Protein AF-K6U329-F1 (afdb_monomer_lite)

Structure (mmCIF, N/CA/C/O backbone):
data_AF-K6U329-F1
#
_entry.id   AF-K6U329-F1
#
loop_
_atom_site.group_PDB
_atom_site.id
_atom_site.type_symbol
_atom_site.label_atom_id
_atom_site.label_alt_id
_atom_site.label_comp_id
_atom_site.label_asym_id
_atom_site.label_entity_id
_atom_site.label_seq_id
_atom_site.pdbx_PDB_ins_code
_atom_site.Cartn_x
_atom_site.Cartn_y
_atom_site.Cartn_z
_atom_site.occupancy
_atom_site.B_iso_or_equiv
_atom_site.auth_seq_id
_atom_site.auth_comp_id
_atom_site.auth_asym_id
_atom_site.auth_atom_id
_atom_site.pdbx_PDB_model_num
ATOM 1 N N . MET A 1 1 ? 7.698 -13.201 17.470 1.00 51.12 1 MET A N 1
ATOM 2 C CA . MET A 1 1 ? 7.153 -12.414 16.341 1.00 51.12 1 MET A CA 1
ATOM 3 C C . MET A 1 1 ? 5.844 -11.769 16.765 1.00 51.12 1 MET A C 1
ATOM 5 O O . MET A 1 1 ? 4.996 -12.452 17.326 1.00 51.12 1 MET A O 1
ATOM 9 N N . SER A 1 2 ? 5.694 -10.467 16.535 1.00 67.31 2 SER A N 1
ATOM 10 C CA . SER A 1 2 ? 4.479 -9.704 16.844 1.00 67.31 2 SER A CA 1
ATOM 11 C C . SER A 1 2 ? 3.365 -10.057 15.841 1.00 67.31 2 SER A C 1
ATOM 13 O O . SER A 1 2 ? 3.528 -9.825 14.646 1.00 67.31 2 SER A O 1
ATOM 15 N N . ASN A 1 3 ? 2.259 -10.651 16.311 1.00 82.50 3 ASN A N 1
ATOM 16 C CA . ASN A 1 3 ? 1.124 -11.083 15.481 1.00 82.50 3 ASN A CA 1
ATOM 17 C C . ASN A 1 3 ? -0.025 -10.058 15.546 1.00 82.50 3 ASN A C 1
ATOM 19 O O . ASN A 1 3 ? -0.365 -9.572 16.626 1.00 82.50 3 ASN A O 1
ATOM 23 N N . ILE A 1 4 ? -0.630 -9.743 14.399 1.00 93.50 4 ILE A N 1
ATOM 24 C CA . ILE A 1 4 ? -1.737 -8.792 14.287 1.00 93.50 4 ILE A CA 1
ATOM 25 C C . ILE A 1 4 ? -3.134 -9.407 14.448 1.00 93.50 4 ILE A C 1
ATOM 27 O O . ILE A 1 4 ? -4.100 -8.665 14.587 1.00 93.50 4 ILE A O 1
ATOM 31 N N . ASN A 1 5 ? -3.271 -10.733 14.502 1.00 91.94 5 ASN A N 1
ATOM 32 C CA . ASN A 1 5 ? -4.575 -11.413 14.542 1.00 91.94 5 ASN A CA 1
ATOM 33 C C . ASN A 1 5 ? -5.528 -10.876 15.628 1.00 91.94 5 ASN A C 1
ATOM 35 O O . ASN A 1 5 ? -6.731 -10.794 15.408 1.00 91.94 5 ASN A O 1
ATOM 39 N N . ASN A 1 6 ? -5.001 -10.416 16.768 1.00 93.00 6 ASN A N 1
ATOM 40 C CA . ASN A 1 6 ? -5.807 -9.829 17.846 1.00 93.00 6 ASN A CA 1
ATOM 41 C C . ASN A 1 6 ? -6.508 -8.5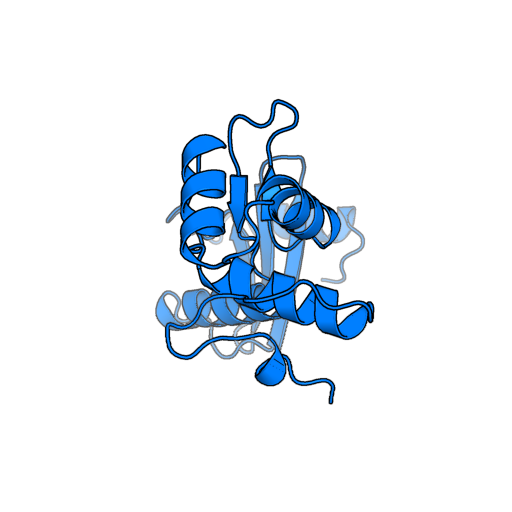11 17.464 1.00 93.00 6 ASN A C 1
ATOM 43 O O . ASN A 1 6 ? -7.467 -8.123 18.130 1.00 93.00 6 ASN A O 1
ATOM 47 N N . PHE A 1 7 ? -6.052 -7.834 16.409 1.00 95.56 7 PHE A N 1
ATOM 48 C CA . PHE A 1 7 ? -6.600 -6.583 15.881 1.00 95.56 7 PHE A CA 1
ATOM 49 C C . PHE A 1 7 ? -7.522 -6.802 14.681 1.00 95.56 7 PHE A C 1
ATOM 51 O O . PHE A 1 7 ? -8.119 -5.843 14.206 1.00 95.56 7 PHE A O 1
ATOM 58 N N . ILE A 1 8 ? -7.659 -8.037 14.200 1.00 96.00 8 ILE A N 1
ATOM 59 C CA . ILE A 1 8 ? -8.560 -8.383 13.104 1.00 96.00 8 ILE A CA 1
ATOM 60 C C . ILE A 1 8 ? -9.868 -8.914 13.714 1.00 96.00 8 ILE A C 1
ATOM 62 O O . ILE A 1 8 ? -9.860 -9.600 14.744 1.00 96.00 8 ILE A O 1
ATOM 66 N N . ASP A 1 9 ? -11.009 -8.507 13.163 1.00 95.62 9 ASP A N 1
ATOM 67 C CA . ASP A 1 9 ? -12.319 -9.048 13.533 1.00 95.62 9 ASP A CA 1
ATOM 68 C C . ASP A 1 9 ? -12.688 -10.297 12.715 1.00 95.62 9 ASP A C 1
ATOM 70 O O . ASP A 1 9 ? -11.957 -10.730 11.825 1.00 95.62 9 ASP A O 1
ATOM 74 N N . SER A 1 10 ? -13.838 -10.899 13.018 1.00 95.56 10 SER A N 1
ATOM 75 C CA . SER A 1 10 ? -14.325 -12.093 12.316 1.00 95.56 10 SER A CA 1
ATOM 76 C C . SER A 1 10 ? -14.633 -11.861 10.833 1.00 95.56 10 SER A C 1
ATOM 78 O O . SER A 1 10 ? -14.745 -12.828 10.085 1.00 95.56 10 SER A O 1
ATOM 80 N N . THR A 1 11 ? -14.758 -10.605 10.396 1.00 95.75 11 THR A N 1
ATOM 81 C CA . THR A 1 11 ? -15.011 -10.225 8.999 1.00 95.75 11 THR A CA 1
ATOM 82 C C . THR A 1 11 ? -13.729 -9.899 8.233 1.00 95.75 11 THR A C 1
ATOM 84 O O . THR A 1 11 ? -13.782 -9.591 7.044 1.00 95.75 11 THR A O 1
ATOM 87 N N . GLY A 1 12 ? -12.568 -9.976 8.890 1.00 95.94 12 GLY A N 1
ATOM 88 C CA . GLY A 1 12 ? -11.291 -9.623 8.285 1.00 95.94 12 GLY A CA 1
ATOM 89 C C . GLY A 1 12 ? -11.030 -8.117 8.252 1.00 95.94 12 GLY A C 1
ATOM 90 O O . GLY A 1 12 ? -10.281 -7.658 7.398 1.00 95.94 12 GLY A O 1
ATOM 91 N N . LYS A 1 13 ? -11.620 -7.317 9.143 1.00 97.69 13 LYS A N 1
ATOM 92 C CA . LYS A 1 13 ? -11.315 -5.882 9.239 1.00 97.69 13 LYS A CA 1
ATOM 93 C C . LYS A 1 13 ? -10.432 -5.582 10.435 1.00 97.69 13 LYS A C 1
ATOM 95 O O . LYS A 1 13 ? -10.521 -6.227 11.480 1.00 97.69 13 LYS A O 1
ATOM 100 N N . LEU A 1 14 ? -9.584 -4.568 10.295 1.00 97.50 14 LEU A N 1
ATOM 101 C CA . LEU A 1 14 ? -8.797 -4.037 11.397 1.00 97.50 14 LEU A CA 1
ATOM 102 C C . LEU A 1 14 ? -9.723 -3.282 12.366 1.00 97.50 14 LEU A C 1
ATOM 104 O O . LEU A 1 14 ? -10.194 -2.184 12.064 1.00 97.50 14 LEU A O 1
ATOM 108 N N . LYS A 1 15 ? -9.982 -3.876 13.533 1.00 96.81 15 LYS A N 1
ATOM 109 C CA . LYS A 1 15 ? -10.959 -3.371 14.509 1.00 96.81 15 LYS A CA 1
ATOM 110 C C . LYS A 1 15 ? -10.421 -2.288 15.443 1.00 96.81 15 LYS A C 1
ATOM 112 O O . LYS A 1 15 ? -11.188 -1.574 16.082 1.00 96.81 15 LYS A O 1
ATOM 117 N N . SER A 1 16 ? -9.099 -2.168 15.554 1.00 95.62 16 SER A N 1
ATOM 118 C CA . SER A 1 16 ? -8.444 -1.121 16.339 1.00 95.62 16 SER A CA 1
ATOM 119 C C . SER A 1 16 ? -7.021 -0.855 15.856 1.00 95.62 16 SER A C 1
ATOM 121 O O . SER A 1 16 ? -6.373 -1.716 15.258 1.00 95.62 16 SER A O 1
ATOM 123 N N . TRP A 1 17 ? -6.524 0.353 16.125 1.00 96.00 17 TRP A N 1
ATOM 124 C CA . TRP A 1 17 ? -5.162 0.735 15.775 1.00 96.00 17 TRP A CA 1
ATOM 125 C C . TRP A 1 17 ? -4.163 0.296 16.860 1.00 96.00 17 TRP A C 1
ATOM 127 O O . TRP A 1 17 ? -4.326 0.679 18.023 1.00 96.00 17 TRP A O 1
ATOM 137 N N . PRO A 1 18 ? -3.109 -0.476 16.531 1.00 95.44 18 PRO A N 1
ATOM 138 C CA . PRO A 1 18 ? -2.127 -0.897 17.526 1.00 95.44 18 PRO A CA 1
ATOM 139 C C . PRO A 1 18 ? -1.329 0.275 18.106 1.00 95.44 18 PRO A C 1
ATOM 141 O O . PRO A 1 18 ? -0.997 1.226 17.404 1.00 95.44 18 PRO A O 1
ATOM 144 N N . SER A 1 19 ? -0.926 0.189 19.375 1.00 94.31 19 SER A N 1
ATOM 145 C CA . SER A 1 19 ? -0.046 1.190 20.002 1.00 94.31 19 SER A CA 1
ATOM 146 C C . SER A 1 19 ? 1.436 0.962 19.673 1.00 94.31 19 SER A C 1
ATOM 148 O O . SER A 1 19 ? 2.170 1.919 19.418 1.00 94.31 19 SER A O 1
ATOM 150 N N . LYS A 1 20 ? 1.873 -0.306 19.620 1.00 95.44 20 LYS A N 1
ATOM 151 C CA . LYS A 1 20 ? 3.268 -0.696 19.352 1.00 95.44 20 LYS A CA 1
ATOM 152 C C . LYS A 1 20 ? 3.645 -0.483 17.885 1.00 95.44 20 LYS A C 1
ATOM 154 O O . LYS A 1 20 ? 2.913 -0.903 16.992 1.00 95.44 20 LYS A O 1
ATOM 159 N N . ARG A 1 21 ? 4.830 0.087 17.639 1.00 94.19 21 ARG A N 1
ATOM 160 C CA . ARG A 1 21 ? 5.343 0.390 16.287 1.00 94.19 21 ARG A CA 1
ATOM 161 C C . ARG A 1 21 ? 5.372 -0.832 15.363 1.00 94.19 21 ARG A C 1
ATOM 163 O O . ARG A 1 21 ? 4.900 -0.735 14.239 1.00 94.19 21 ARG A O 1
ATOM 170 N N . GLU A 1 22 ? 5.869 -1.971 15.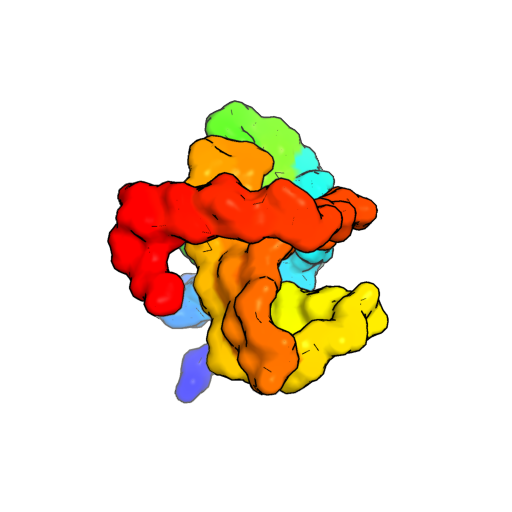839 1.00 93.62 22 GLU A N 1
ATOM 171 C CA . GLU A 1 22 ? 5.914 -3.209 15.044 1.00 93.62 22 GLU A CA 1
ATOM 172 C C . GLU A 1 22 ? 4.519 -3.681 14.618 1.00 93.62 22 GLU A C 1
ATOM 174 O O . GLU A 1 22 ? 4.310 -4.060 13.470 1.00 93.62 22 GLU A O 1
ATOM 179 N N . LEU A 1 23 ? 3.542 -3.612 15.527 1.00 95.88 23 LEU A N 1
ATOM 180 C CA . LEU A 1 23 ? 2.166 -4.004 15.229 1.00 95.88 23 LEU A CA 1
ATOM 181 C C . LEU A 1 23 ? 1.481 -3.002 14.295 1.00 95.88 23 LEU A C 1
ATOM 183 O O . LEU A 1 23 ? 0.713 -3.420 13.437 1.00 95.88 23 LEU A O 1
ATOM 187 N N . LYS A 1 24 ? 1.789 -1.702 14.406 1.00 96.62 24 LYS A N 1
ATOM 188 C CA . LYS A 1 24 ? 1.343 -0.699 13.424 1.00 96.62 24 LYS A CA 1
ATOM 189 C C . LYS A 1 24 ? 1.867 -1.030 12.029 1.00 96.62 24 LYS A C 1
ATOM 191 O O . LYS A 1 24 ? 1.102 -0.975 11.077 1.00 96.62 24 LYS A O 1
ATOM 196 N N . PHE A 1 25 ? 3.137 -1.416 11.903 1.00 95.38 25 PHE A N 1
ATOM 197 C CA . PHE A 1 25 ? 3.687 -1.827 10.610 1.00 95.38 25 PHE A CA 1
ATOM 198 C C . PHE A 1 25 ? 2.991 -3.084 10.071 1.00 95.38 25 PHE A C 1
ATOM 200 O O . PHE A 1 25 ? 2.548 -3.078 8.930 1.00 95.38 25 PHE A O 1
ATOM 207 N N . LYS A 1 26 ? 2.764 -4.102 10.913 1.00 95.62 26 LYS A N 1
ATOM 208 C CA . LYS A 1 26 ? 1.982 -5.296 10.536 1.00 95.62 26 LYS A CA 1
ATOM 209 C C . LYS A 1 26 ? 0.547 -4.956 10.105 1.00 95.62 26 LYS A C 1
ATOM 211 O O . LYS A 1 26 ? 0.006 -5.605 9.215 1.00 95.62 26 LYS A O 1
ATOM 216 N N . ALA A 1 27 ? -0.062 -3.926 10.697 1.00 97.06 27 ALA A N 1
ATOM 217 C CA . ALA A 1 27 ? -1.380 -3.418 10.296 1.00 97.06 27 ALA A CA 1
ATOM 218 C C . ALA A 1 27 ? -1.344 -2.802 8.908 1.00 97.06 27 ALA A C 1
ATOM 220 O O . ALA A 1 27 ? -2.220 -3.060 8.088 1.00 97.06 27 ALA A O 1
ATOM 221 N N . LEU A 1 28 ? -0.299 -2.032 8.633 1.00 97.00 28 LEU A N 1
ATOM 222 C CA . LEU A 1 28 ? -0.091 -1.442 7.326 1.00 97.00 28 LEU A CA 1
ATOM 223 C C . LEU A 1 28 ? 0.212 -2.506 6.266 1.00 97.00 28 LEU A C 1
ATOM 225 O O . LEU A 1 28 ? -0.380 -2.431 5.199 1.00 97.00 28 LEU A O 1
ATOM 229 N N . GLU A 1 29 ? 1.035 -3.522 6.550 1.00 95.06 29 GLU A N 1
ATOM 230 C CA . GLU A 1 29 ? 1.261 -4.665 5.644 1.00 95.06 29 GLU A CA 1
ATOM 231 C C . GLU A 1 29 ? -0.049 -5.404 5.334 1.00 95.06 29 GLU A C 1
ATOM 233 O O . GLU A 1 29 ? -0.343 -5.708 4.177 1.00 95.06 29 GLU A O 1
ATOM 238 N N . TYR A 1 30 ? -0.875 -5.638 6.360 1.00 96.25 30 TYR A N 1
ATOM 239 C CA . TYR A 1 30 ? -2.181 -6.267 6.190 1.00 96.25 30 TYR A CA 1
ATOM 240 C C . TYR A 1 30 ? -3.080 -5.474 5.231 1.00 96.25 30 TYR A C 1
ATOM 242 O O . TYR A 1 30 ? -3.651 -6.053 4.307 1.00 96.25 30 TYR A O 1
ATOM 250 N N . ILE A 1 31 ? -3.186 -4.154 5.402 1.00 97.19 31 ILE A N 1
ATOM 251 C CA . ILE A 1 31 ? -3.992 -3.312 4.507 1.00 97.19 31 ILE A CA 1
ATOM 252 C C . ILE A 1 31 ? -3.342 -3.181 3.120 1.00 97.19 31 ILE A C 1
ATOM 254 O O . ILE A 1 31 ? -4.042 -3.239 2.113 1.00 97.19 31 ILE A O 1
ATOM 258 N N . ALA A 1 32 ? -2.014 -3.066 3.039 1.00 95.94 32 ALA A N 1
ATOM 259 C CA . ALA A 1 32 ? -1.273 -3.014 1.778 1.00 95.94 32 ALA A CA 1
ATOM 260 C C . ALA A 1 32 ? -1.527 -4.260 0.915 1.00 95.94 32 ALA A C 1
ATOM 262 O O . ALA A 1 32 ? -1.633 -4.142 -0.303 1.00 95.94 32 ALA A O 1
ATOM 263 N N . SER A 1 33 ? -1.721 -5.428 1.545 1.00 94.19 33 SER A N 1
ATOM 264 C CA . SER A 1 33 ? -2.052 -6.682 0.852 1.00 94.19 33 SER A CA 1
ATOM 265 C C . SER A 1 33 ? -3.326 -6.618 -0.002 1.00 94.19 33 SER A C 1
ATOM 267 O O . SER A 1 33 ? -3.516 -7.460 -0.875 1.00 94.19 33 SER A O 1
ATOM 269 N N . LYS A 1 34 ? -4.197 -5.629 0.241 1.00 96.88 34 LYS A N 1
ATOM 270 C CA . LYS A 1 34 ? -5.478 -5.431 -0.457 1.00 96.88 34 LYS A CA 1
ATOM 271 C C . LYS A 1 34 ? -5.351 -4.606 -1.732 1.00 96.88 34 LYS A C 1
ATOM 273 O O . LYS A 1 34 ? -6.331 -4.455 -2.453 1.00 96.88 34 LYS A O 1
ATOM 278 N N . PHE A 1 35 ? -4.163 -4.072 -1.993 1.00 93.06 35 PHE A N 1
ATOM 279 C CA . PHE A 1 35 ? -3.838 -3.392 -3.233 1.00 93.06 35 PHE A CA 1
ATOM 280 C C . PHE A 1 35 ? -3.149 -4.379 -4.171 1.00 93.06 35 PHE A C 1
ATOM 282 O O . PHE A 1 35 ? -2.167 -5.028 -3.799 1.00 93.06 35 PHE A O 1
ATOM 289 N N . GLU A 1 36 ? -3.666 -4.472 -5.390 1.00 83.69 36 GLU A N 1
ATOM 290 C CA . GLU A 1 36 ? -3.014 -5.159 -6.504 1.00 83.69 36 GLU A CA 1
ATOM 291 C C . GLU A 1 36 ? -1.704 -4.446 -6.856 1.00 83.69 36 GLU A C 1
ATOM 293 O O . GLU A 1 36 ? -1.609 -3.212 -6.780 1.00 83.69 36 GLU A O 1
ATOM 298 N N . TYR A 1 37 ? -0.708 -5.238 -7.245 1.00 76.75 37 TYR A N 1
ATOM 299 C CA . TYR A 1 37 ? 0.468 -4.725 -7.932 1.00 76.75 37 TYR A CA 1
ATOM 300 C C . TYR A 1 37 ? 0.101 -4.277 -9.358 1.00 76.75 37 TYR A C 1
ATOM 302 O O . TYR A 1 37 ? -0.985 -4.584 -9.845 1.00 76.75 37 TYR A O 1
ATOM 310 N N . ASP A 1 38 ? 0.972 -3.485 -9.988 1.00 73.50 38 ASP A N 1
ATOM 311 C CA . ASP A 1 38 ? 0.829 -2.973 -11.367 1.00 73.50 38 ASP A CA 1
ATOM 312 C C . ASP A 1 38 ? -0.444 -2.163 -11.651 1.00 73.50 38 ASP A C 1
ATOM 314 O O . ASP A 1 38 ? -0.821 -1.919 -12.798 1.00 73.50 38 ASP A O 1
ATOM 318 N N . ARG A 1 39 ? -1.105 -1.679 -10.596 1.00 80.12 39 ARG A N 1
ATOM 319 C CA . ARG A 1 39 ? -2.315 -0.868 -10.699 1.00 80.12 39 ARG A CA 1
ATOM 320 C C . ARG A 1 39 ? -2.134 0.507 -10.076 1.00 80.12 39 ARG A C 1
ATOM 322 O O . ARG A 1 39 ? -1.686 0.655 -8.936 1.00 80.12 39 ARG A O 1
ATOM 329 N N . PHE A 1 40 ? -2.574 1.524 -10.816 1.00 83.94 40 PHE A N 1
ATOM 330 C CA . PHE A 1 40 ? -2.743 2.872 -10.290 1.00 83.94 40 PHE A CA 1
ATOM 331 C C . PHE A 1 40 ? -4.145 3.060 -9.715 1.00 83.94 40 PHE A C 1
ATOM 333 O O . PHE A 1 40 ? -5.141 2.732 -10.354 1.00 83.94 40 PHE A O 1
ATOM 340 N N . TYR A 1 41 ? -4.198 3.660 -8.532 1.00 90.94 41 TYR A N 1
ATOM 341 C CA . TYR A 1 41 ? -5.418 4.014 -7.823 1.00 90.94 41 TYR A CA 1
ATOM 342 C C . TYR A 1 41 ? -5.512 5.527 -7.678 1.00 90.94 41 TYR A C 1
ATOM 344 O O . TYR A 1 41 ? -4.530 6.205 -7.364 1.00 90.94 41 TYR A O 1
ATOM 352 N N . THR A 1 42 ? -6.706 6.067 -7.853 1.00 94.88 42 THR A N 1
ATOM 353 C CA . THR A 1 42 ? -7.035 7.429 -7.430 1.00 94.88 42 THR A CA 1
ATOM 354 C C . THR A 1 42 ? -7.088 7.518 -5.903 1.00 94.88 42 THR A C 1
ATOM 356 O O . THR A 1 42 ? -7.290 6.518 -5.214 1.00 94.88 42 THR A O 1
ATOM 359 N N . GLU A 1 43 ? -6.971 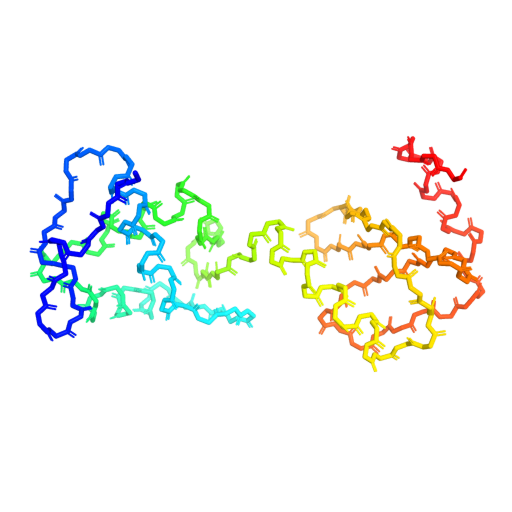8.725 -5.340 1.00 96.56 43 GLU A N 1
ATOM 360 C CA . GLU A 1 43 ? -7.138 8.921 -3.889 1.00 96.56 43 GLU A CA 1
ATOM 361 C C . GLU A 1 43 ? -8.481 8.370 -3.375 1.00 96.56 43 GLU A C 1
ATOM 363 O O . GLU A 1 43 ? -8.535 7.766 -2.305 1.00 96.56 43 GLU A O 1
ATOM 368 N N . LYS A 1 44 ? -9.555 8.524 -4.159 1.00 97.62 44 LYS A N 1
ATOM 369 C CA . LYS A 1 44 ? -10.889 8.031 -3.801 1.00 97.62 44 LYS A CA 1
ATOM 370 C C . LYS A 1 44 ? -10.933 6.505 -3.713 1.00 97.62 44 LYS A C 1
ATOM 372 O O . LYS A 1 44 ? -11.494 5.974 -2.762 1.00 97.62 44 LYS A O 1
ATOM 377 N N . GLU A 1 45 ? -10.326 5.803 -4.668 1.00 98.00 45 GLU A N 1
ATOM 378 C CA . GLU A 1 45 ? -10.234 4.339 -4.623 1.00 98.00 45 GLU A CA 1
ATOM 379 C C . GLU A 1 45 ? -9.403 3.862 -3.433 1.00 98.00 45 GLU A C 1
ATOM 381 O O . GLU A 1 45 ? -9.816 2.933 -2.746 1.00 98.00 45 GLU A O 1
ATOM 386 N N . VAL A 1 46 ? -8.278 4.526 -3.141 1.00 98.00 46 VAL A N 1
ATOM 387 C CA . VAL A 1 46 ? -7.455 4.201 -1.966 1.00 98.00 46 VAL A CA 1
ATOM 388 C C . VAL A 1 46 ? -8.260 4.339 -0.680 1.00 98.00 46 VAL A C 1
ATOM 390 O O . VAL A 1 46 ? -8.252 3.420 0.135 1.00 98.00 46 VAL A O 1
ATOM 393 N N . ASN A 1 47 ? -8.969 5.456 -0.502 1.00 98.06 47 ASN A N 1
ATOM 394 C CA . ASN A 1 47 ? -9.791 5.679 0.687 1.00 98.06 47 ASN A CA 1
ATOM 395 C C . ASN A 1 47 ? -10.879 4.600 0.806 1.00 98.06 47 ASN A C 1
ATOM 397 O O . ASN A 1 47 ? -11.001 3.985 1.858 1.00 98.06 47 ASN A O 1
ATOM 401 N N . ASN A 1 48 ? -11.577 4.286 -0.293 1.00 98.19 48 ASN A N 1
ATOM 402 C CA . ASN A 1 48 ? -12.609 3.246 -0.314 1.00 98.19 48 ASN A CA 1
ATOM 403 C C . ASN A 1 48 ? -12.059 1.855 0.039 1.00 98.19 48 ASN A C 1
ATOM 405 O O . ASN A 1 48 ? -12.692 1.111 0.785 1.00 98.19 48 ASN A O 1
ATOM 409 N N . ILE A 1 49 ? -10.893 1.478 -0.498 1.00 98.25 49 ILE A N 1
ATOM 410 C CA . ILE A 1 49 ? -10.242 0.207 -0.152 1.00 98.25 49 ILE A CA 1
ATOM 411 C C . ILE A 1 49 ? -9.942 0.196 1.344 1.00 98.25 49 ILE A C 1
ATOM 413 O O . ILE A 1 49 ? -10.330 -0.740 2.034 1.00 98.25 49 ILE A O 1
ATOM 417 N N . ILE A 1 50 ? -9.306 1.246 1.864 1.00 98.38 50 ILE A N 1
ATOM 418 C CA . ILE A 1 50 ? -8.963 1.334 3.283 1.00 98.38 50 ILE A CA 1
ATOM 419 C C . ILE A 1 50 ? -10.217 1.221 4.160 1.00 98.38 50 ILE A C 1
ATOM 421 O O . ILE A 1 50 ? -10.221 0.417 5.092 1.00 98.38 50 ILE A O 1
ATOM 425 N N . ASP A 1 51 ? -11.283 1.959 3.849 1.00 97.81 51 ASP A N 1
ATOM 426 C CA . ASP A 1 51 ? -12.565 1.934 4.571 1.00 97.81 51 ASP A CA 1
ATOM 427 C C . ASP A 1 51 ? -13.198 0.540 4.619 1.00 97.81 51 ASP A C 1
ATOM 429 O O . ASP A 1 51 ? -13.778 0.144 5.630 1.00 97.81 51 ASP A O 1
ATOM 433 N N . ASN A 1 52 ? -13.026 -0.262 3.569 1.00 97.81 52 ASN A N 1
ATOM 434 C CA . ASN A 1 52 ? -13.541 -1.627 3.552 1.00 97.81 52 ASN A CA 1
ATOM 435 C C . ASN A 1 52 ? -12.794 -2.580 4.497 1.00 97.81 52 ASN A C 1
ATOM 437 O O . ASN A 1 52 ? -13.365 -3.601 4.879 1.00 97.81 52 ASN A O 1
ATOM 441 N N . TYR A 1 53 ? -11.567 -2.250 4.912 1.00 97.94 53 TYR A N 1
ATOM 442 C CA . TYR A 1 53 ? -10.700 -3.138 5.695 1.00 97.94 53 TYR A CA 1
ATOM 443 C C . TYR A 1 53 ? -10.389 -2.641 7.114 1.00 97.94 53 TYR A C 1
ATOM 445 O O . TYR A 1 53 ? -9.524 -3.208 7.786 1.00 97.94 53 TYR A O 1
ATOM 453 N N . HIS A 1 54 ? -11.108 -1.637 7.619 1.00 97.81 54 HIS A N 1
ATOM 454 C CA . HIS A 1 54 ? -11.030 -1.225 9.023 1.00 97.81 54 HIS A CA 1
ATOM 455 C C . HIS A 1 54 ? -12.391 -0.756 9.559 1.00 97.81 54 HIS A C 1
ATOM 457 O O . HIS A 1 54 ? -13.326 -0.555 8.790 1.00 97.81 54 HIS A O 1
ATOM 463 N N . THR A 1 55 ? -12.525 -0.609 10.882 1.00 97.31 55 THR A N 1
ATOM 464 C CA . THR A 1 55 ? -13.811 -0.240 11.519 1.00 97.31 55 THR A CA 1
ATOM 465 C C . THR A 1 55 ? -13.794 1.095 12.263 1.00 97.31 55 THR A C 1
ATOM 467 O O . THR A 1 55 ? -14.835 1.542 12.733 1.00 97.31 55 THR A O 1
ATOM 470 N N . PHE A 1 56 ? -12.628 1.725 12.416 1.00 95.38 56 PHE A N 1
ATOM 471 C CA . PHE A 1 56 ? -12.453 2.930 13.241 1.00 95.38 56 PHE A CA 1
ATOM 472 C C . PHE A 1 56 ? -12.550 4.259 12.469 1.00 95.38 56 PHE A C 1
ATOM 474 O O . PHE A 1 56 ? -12.372 5.312 13.073 1.00 95.38 56 PHE A O 1
ATOM 481 N N . GLY A 1 57 ? -12.856 4.223 11.168 1.00 94.56 57 GLY A N 1
ATOM 482 C CA . GLY A 1 57 ? -13.233 5.400 10.374 1.00 94.56 57 GLY A CA 1
ATOM 483 C C . GLY A 1 57 ? -12.128 6.437 10.140 1.00 94.56 57 GLY A C 1
ATOM 484 O O . GLY A 1 57 ? -12.438 7.598 9.890 1.00 94.56 57 GLY A O 1
ATOM 485 N N . ASP A 1 58 ? -10.854 6.047 10.224 1.00 95.69 58 ASP A N 1
ATOM 486 C CA . ASP A 1 58 ? -9.708 6.932 9.989 1.00 95.69 58 ASP A CA 1
ATOM 487 C C . ASP A 1 58 ? -8.810 6.382 8.874 1.00 95.69 58 ASP A C 1
ATOM 489 O O . ASP A 1 58 ? -7.698 5.881 9.086 1.00 95.69 58 ASP A O 1
ATOM 493 N N . TYR A 1 59 ? -9.302 6.492 7.639 1.00 96.00 59 TYR A N 1
ATOM 494 C CA . TYR A 1 59 ? -8.516 6.133 6.464 1.00 96.00 59 TYR A CA 1
ATOM 495 C C . TYR A 1 59 ? -7.321 7.072 6.237 1.00 96.00 59 TYR A C 1
ATOM 497 O O . TYR A 1 59 ? -6.362 6.677 5.571 1.00 96.00 59 TYR A O 1
ATOM 505 N N . PHE A 1 60 ? -7.322 8.297 6.787 1.00 97.06 60 PHE A N 1
ATOM 506 C CA . PHE A 1 60 ? -6.194 9.229 6.663 1.00 97.06 60 PHE A CA 1
ATOM 507 C C . PHE A 1 60 ? -4.966 8.721 7.416 1.00 97.06 60 PHE A C 1
ATOM 509 O O . PHE A 1 60 ? -3.857 8.773 6.874 1.00 97.06 60 PHE A O 1
ATOM 516 N N . LEU A 1 61 ? -5.163 8.203 8.632 1.00 97.31 61 LEU A N 1
ATOM 517 C CA . LEU A 1 61 ? -4.125 7.564 9.437 1.00 97.31 61 LEU A CA 1
ATOM 518 C C . LEU A 1 61 ? -3.463 6.414 8.675 1.00 97.31 61 LEU A C 1
ATOM 520 O O . LEU A 1 61 ? -2.235 6.364 8.561 1.00 97.31 61 LEU A O 1
ATOM 524 N N . ILE A 1 62 ? -4.276 5.518 8.113 1.00 97.94 62 ILE A N 1
ATOM 525 C CA . ILE A 1 62 ? -3.792 4.352 7.372 1.00 97.94 62 ILE A CA 1
ATOM 526 C C . ILE A 1 62 ? -3.096 4.791 6.081 1.00 97.94 62 ILE A C 1
ATOM 528 O O . ILE A 1 62 ? -1.963 4.386 5.834 1.00 97.94 62 ILE A O 1
ATOM 532 N N . ARG A 1 63 ? -3.721 5.657 5.274 1.00 97.69 63 ARG A N 1
ATOM 533 C CA . ARG A 1 63 ? -3.160 6.112 3.992 1.00 97.69 63 ARG A CA 1
ATOM 534 C C . ARG A 1 63 ? -1.817 6.811 4.172 1.00 97.69 63 ARG A C 1
ATOM 536 O O . ARG A 1 63 ? -0.894 6.560 3.399 1.00 97.69 63 ARG A O 1
ATOM 543 N N . ARG A 1 64 ? -1.685 7.661 5.197 1.00 97.38 64 ARG A N 1
ATOM 544 C CA . ARG A 1 64 ? -0.409 8.300 5.543 1.00 97.38 64 ARG A CA 1
ATOM 545 C C . ARG A 1 64 ? 0.625 7.257 5.958 1.00 97.38 64 ARG A C 1
ATOM 547 O O . ARG A 1 64 ? 1.717 7.245 5.404 1.00 97.38 64 ARG A O 1
ATOM 554 N N . GLY A 1 65 ? 0.252 6.335 6.847 1.00 97.19 65 GLY A N 1
ATOM 555 C CA . GLY A 1 65 ? 1.134 5.255 7.288 1.00 97.19 65 GLY A CA 1
ATOM 556 C C . GLY A 1 65 ? 1.633 4.372 6.139 1.00 97.19 65 GLY A C 1
ATOM 557 O O . GLY A 1 65 ? 2.815 4.034 6.112 1.00 97.19 65 GLY A O 1
ATOM 558 N N . LEU A 1 66 ? 0.770 4.047 5.170 1.00 97.00 66 LEU A N 1
ATOM 559 C CA . LEU A 1 66 ? 1.120 3.258 3.983 1.00 97.00 66 LEU A CA 1
ATOM 560 C C . LEU A 1 66 ? 2.188 3.954 3.128 1.00 97.00 66 LEU A C 1
ATOM 562 O O . LEU A 1 66 ? 3.121 3.299 2.664 1.00 97.00 66 LEU A O 1
ATOM 566 N N . VAL A 1 67 ? 2.075 5.272 2.943 1.00 94.69 67 VAL A N 1
ATOM 567 C CA . VAL A 1 67 ? 3.050 6.066 2.178 1.00 94.69 67 VAL A CA 1
ATOM 568 C C . VAL A 1 67 ? 4.352 6.249 2.956 1.00 94.69 67 VAL A C 1
ATOM 570 O O . VAL A 1 67 ? 5.427 5.997 2.414 1.00 94.69 67 VAL A O 1
ATOM 573 N N . ASP A 1 68 ? 4.271 6.622 4.235 1.00 94.25 68 ASP A N 1
ATOM 574 C CA . ASP A 1 68 ? 5.441 6.845 5.096 1.00 94.25 68 ASP A CA 1
ATOM 575 C C . ASP A 1 68 ? 6.269 5.561 5.269 1.00 94.25 68 ASP A C 1
ATOM 577 O O . ASP A 1 68 ? 7.499 5.595 5.313 1.00 94.25 68 ASP A O 1
ATOM 581 N N . SER A 1 69 ? 5.590 4.411 5.299 1.00 91.81 69 SER A N 1
ATOM 582 C CA . SER A 1 69 ? 6.212 3.084 5.384 1.00 91.81 69 SER A CA 1
ATOM 583 C C . SER A 1 69 ? 6.631 2.518 4.023 1.00 91.81 69 SER A C 1
ATOM 585 O O . SER A 1 69 ? 7.082 1.380 3.961 1.00 91.81 69 SER A O 1
ATOM 587 N N . LYS A 1 70 ? 6.497 3.294 2.935 1.00 88.62 70 LYS A N 1
ATOM 588 C CA . LYS A 1 70 ? 6.844 2.925 1.548 1.00 88.62 70 LYS A CA 1
ATOM 589 C C . LYS A 1 70 ? 6.087 1.714 0.977 1.00 88.62 70 LYS A C 1
ATOM 591 O O . LYS A 1 70 ? 6.486 1.203 -0.065 1.00 88.62 70 LYS A O 1
ATOM 596 N N . LEU A 1 71 ? 4.986 1.302 1.607 1.00 89.62 71 LEU A N 1
ATOM 597 C CA . LEU A 1 71 ? 4.114 0.218 1.137 1.00 89.62 71 LEU A CA 1
ATOM 598 C C . LEU A 1 71 ? 3.243 0.670 -0.043 1.00 89.62 71 LEU A C 1
ATOM 600 O O . LEU A 1 71 ? 2.966 -0.104 -0.955 1.00 89.62 71 LEU A O 1
ATOM 604 N N . LEU A 1 72 ? 2.869 1.952 -0.056 1.00 90.69 72 LEU A N 1
ATOM 605 C CA . LEU A 1 72 ? 2.327 2.631 -1.228 1.00 90.69 72 LEU A CA 1
ATOM 606 C C . LEU A 1 72 ? 3.246 3.778 -1.649 1.00 90.69 72 LEU A C 1
ATOM 608 O O . LEU A 1 72 ? 3.904 4.424 -0.835 1.00 90.69 72 LEU A O 1
ATOM 612 N N . SER A 1 73 ? 3.263 4.070 -2.943 1.00 89.25 73 SER A N 1
ATOM 613 C CA . SER A 1 73 ? 3.797 5.314 -3.494 1.00 89.25 73 SER A CA 1
ATOM 614 C C . SER A 1 73 ? 2.685 6.175 -4.054 1.00 89.25 73 SER A C 1
ATOM 616 O O . SER A 1 73 ? 1.579 5.694 -4.280 1.00 89.25 73 SER A O 1
ATOM 618 N N . ARG A 1 74 ? 2.974 7.467 -4.230 1.00 88.31 74 ARG A N 1
ATOM 619 C CA . ARG A 1 74 ? 2.021 8.430 -4.773 1.00 88.31 74 ARG A CA 1
ATOM 620 C C . ARG A 1 74 ? 2.694 9.507 -5.604 1.00 88.31 74 ARG A C 1
ATOM 622 O O . ARG A 1 74 ? 3.861 9.834 -5.381 1.00 88.31 74 ARG A O 1
ATOM 629 N N . THR A 1 75 ? 1.938 10.116 -6.508 1.00 84.12 75 THR A N 1
ATOM 630 C CA . THR A 1 75 ? 2.355 11.359 -7.164 1.00 84.12 75 THR A CA 1
ATOM 631 C C . THR A 1 75 ? 2.401 12.507 -6.154 1.00 84.12 75 THR A C 1
ATOM 633 O O . THR A 1 75 ? 1.673 12.519 -5.160 1.00 84.12 75 THR A O 1
ATOM 636 N N . ARG A 1 76 ? 3.235 13.523 -6.414 1.00 83.12 76 ARG A N 1
ATOM 637 C CA . ARG A 1 76 ? 3.359 14.705 -5.538 1.00 83.12 76 ARG A CA 1
ATOM 638 C C . ARG A 1 76 ? 2.015 15.406 -5.300 1.00 83.12 76 ARG A C 1
ATOM 640 O O . ARG A 1 76 ? 1.774 15.886 -4.199 1.00 83.12 76 ARG A O 1
ATOM 647 N N . ASN A 1 77 ? 1.157 15.446 -6.318 1.00 84.25 77 ASN A N 1
ATOM 648 C CA . ASN A 1 77 ? -0.180 16.039 -6.241 1.00 84.25 77 ASN A CA 1
ATOM 649 C C . ASN A 1 77 ? -1.258 15.077 -5.697 1.00 84.25 77 ASN A C 1
ATOM 651 O O . ASN A 1 77 ? -2.420 15.457 -5.659 1.00 84.25 77 ASN A O 1
ATOM 655 N N . GLY A 1 78 ? -0.908 13.841 -5.320 1.00 83.69 78 GLY A N 1
ATOM 656 C CA . GLY A 1 78 ? -1.844 12.857 -4.765 1.00 83.69 78 GLY A CA 1
ATOM 657 C C . GLY A 1 78 ? -2.865 12.291 -5.758 1.00 83.69 78 GLY A C 1
ATOM 658 O O . GLY A 1 78 ? -3.765 11.569 -5.350 1.00 83.69 78 GLY A O 1
ATOM 659 N N . SER A 1 79 ? -2.745 12.587 -7.054 1.00 81.75 79 SER A N 1
ATOM 660 C CA . SER A 1 79 ? -3.696 12.102 -8.068 1.00 81.75 79 SER A CA 1
ATOM 661 C C . SER A 1 79 ? -3.628 10.593 -8.313 1.00 81.75 79 SER A C 1
ATOM 663 O O . SER A 1 79 ? -4.627 10.005 -8.719 1.00 81.75 79 SER A O 1
ATOM 665 N N . LYS A 1 80 ? -2.470 9.965 -8.073 1.00 83.69 80 LYS A N 1
ATOM 666 C CA . LYS A 1 80 ? -2.264 8.525 -8.255 1.00 83.69 80 LYS A CA 1
ATOM 667 C C . LYS A 1 80 ? -1.500 7.931 -7.082 1.00 83.69 80 LYS A C 1
ATOM 669 O O . LYS A 1 80 ? -0.553 8.547 -6.591 1.00 83.69 80 LYS A O 1
ATOM 674 N N . TYR A 1 81 ? -1.879 6.716 -6.715 1.00 91.25 81 TYR A N 1
ATOM 675 C CA . TYR A 1 81 ? -1.230 5.837 -5.749 1.00 91.25 81 TYR A CA 1
ATOM 676 C C . TYR A 1 81 ? -0.978 4.471 -6.386 1.00 91.25 81 TYR A C 1
ATOM 678 O O . TYR A 1 81 ? -1.716 4.076 -7.282 1.00 91.25 81 TYR A O 1
ATOM 686 N N . TRP A 1 82 ? 0.043 3.751 -5.937 1.00 92.12 82 TRP A N 1
ATOM 687 C CA . TRP A 1 82 ? 0.313 2.380 -6.378 1.00 92.12 82 TRP A CA 1
ATOM 688 C C . TRP A 1 82 ? 1.087 1.612 -5.312 1.00 92.12 82 TRP A C 1
ATOM 690 O O . TRP A 1 82 ? 1.862 2.205 -4.550 1.00 92.12 82 TRP A O 1
ATOM 700 N N . ARG A 1 83 ? 0.869 0.297 -5.251 1.00 87.06 83 ARG A N 1
ATOM 701 C CA . ARG A 1 83 ? 1.653 -0.597 -4.399 1.00 87.06 83 ARG A CA 1
ATOM 702 C C . ARG A 1 83 ? 3.031 -0.784 -5.013 1.00 87.06 83 ARG A C 1
ATOM 704 O O . ARG A 1 83 ? 3.158 -0.947 -6.222 1.00 87.06 83 ARG A O 1
ATOM 711 N N . LYS A 1 84 ? 4.066 -0.710 -4.181 1.00 71.31 84 LYS A N 1
ATOM 712 C CA . LYS A 1 84 ? 5.420 -1.064 -4.605 1.00 71.31 84 LYS A CA 1
ATOM 713 C C . LYS A 1 84 ? 5.656 -2.535 -4.325 1.00 71.31 84 LYS A C 1
ATOM 715 O O . LYS A 1 84 ? 5.306 -2.996 -3.242 1.00 71.31 84 LYS A O 1
ATOM 720 N N . TYR A 1 85 ? 6.300 -3.215 -5.263 1.00 67.88 85 TYR A N 1
ATOM 721 C CA . TYR A 1 85 ? 7.029 -4.432 -4.945 1.00 67.88 85 TYR A CA 1
ATOM 722 C C . TYR A 1 85 ? 8.050 -4.114 -3.858 1.00 67.88 85 TYR A C 1
ATOM 724 O O . TYR A 1 85 ? 8.738 -3.083 -3.925 1.00 67.88 85 TYR A O 1
ATOM 732 N N . ASP A 1 86 ? 8.118 -4.960 -2.833 1.00 66.62 86 ASP A N 1
ATOM 733 C CA . ASP A 1 86 ? 9.310 -4.947 -2.002 1.00 66.62 86 ASP A CA 1
ATOM 734 C C . ASP A 1 86 ? 10.505 -5.444 -2.835 1.00 66.62 86 ASP A C 1
ATOM 736 O O . ASP A 1 86 ? 10.337 -6.033 -3.902 1.00 66.62 86 ASP A O 1
ATOM 740 N N . SER A 1 87 ? 11.729 -5.144 -2.400 1.00 60.66 87 SER A N 1
ATOM 741 C CA . SER A 1 87 ? 12.924 -5.461 -3.189 1.00 60.66 87 SER A CA 1
ATOM 742 C C . SER A 1 87 ? 13.095 -6.957 -3.459 1.00 60.66 87 SER A C 1
ATOM 744 O O . SER A 1 87 ? 13.686 -7.311 -4.470 1.00 60.66 87 SER A O 1
ATOM 746 N N . LEU A 1 88 ? 12.590 -7.816 -2.569 1.00 62.97 88 LEU A N 1
ATOM 747 C CA . LEU A 1 88 ? 12.752 -9.265 -2.642 1.00 62.97 88 LEU A CA 1
ATOM 748 C C . LEU A 1 88 ? 11.694 -9.892 -3.561 1.00 62.97 88 LEU A C 1
ATOM 750 O O . LEU A 1 88 ? 11.998 -10.761 -4.371 1.00 62.97 88 LEU A O 1
ATOM 754 N N . GLU A 1 89 ? 10.450 -9.429 -3.459 1.00 62.16 89 GLU A N 1
ATOM 755 C CA . GLU A 1 89 ? 9.352 -9.777 -4.358 1.00 62.16 89 GLU A CA 1
ATOM 756 C C . GLU A 1 89 ? 9.624 -9.274 -5.775 1.00 62.16 89 GLU A C 1
ATOM 758 O O . GLU A 1 89 ? 9.349 -9.991 -6.734 1.00 62.16 89 GLU A O 1
ATOM 763 N N . GLU A 1 90 ? 10.208 -8.079 -5.905 1.00 61.78 90 GLU A N 1
ATOM 764 C CA . GLU A 1 90 ? 10.684 -7.539 -7.175 1.00 61.78 90 GLU A CA 1
ATOM 765 C C . GLU A 1 90 ? 11.745 -8.472 -7.775 1.00 61.78 90 GLU A C 1
ATOM 767 O O . GLU A 1 90 ? 11.574 -8.948 -8.893 1.00 61.78 90 GLU A O 1
ATOM 772 N N . GLU A 1 91 ? 12.793 -8.813 -7.020 1.00 63.56 91 GLU A N 1
ATOM 773 C CA . GLU A 1 91 ? 13.855 -9.730 -7.457 1.00 63.56 91 GLU A CA 1
ATOM 774 C C . GLU A 1 91 ? 13.314 -11.116 -7.854 1.00 63.56 91 GLU A C 1
ATOM 776 O O . GLU A 1 91 ? 13.693 -11.664 -8.893 1.00 63.56 91 GLU A O 1
ATOM 781 N N . LEU A 1 92 ? 12.364 -11.659 -7.088 1.00 65.19 92 LEU A N 1
ATOM 782 C CA . LEU A 1 92 ? 11.720 -12.940 -7.377 1.00 65.19 92 LEU A CA 1
ATOM 783 C C . LEU A 1 92 ? 10.830 -12.881 -8.626 1.00 65.19 92 LEU A C 1
ATOM 785 O O . LEU A 1 92 ? 10.829 -13.817 -9.426 1.00 65.19 92 LEU A O 1
ATOM 789 N N . MET A 1 93 ? 10.064 -11.804 -8.804 1.00 60.97 93 MET A N 1
ATOM 790 C CA . MET A 1 93 ? 9.220 -11.601 -9.982 1.00 60.97 93 MET A CA 1
ATOM 791 C C . MET A 1 93 ? 10.067 -11.445 -11.244 1.00 60.97 93 MET A C 1
ATOM 793 O O . MET A 1 93 ? 9.779 -12.080 -12.257 1.00 60.97 93 MET A O 1
ATOM 797 N N . ILE A 1 94 ? 11.144 -10.665 -11.162 1.00 59.41 94 ILE A N 1
ATOM 798 C CA . ILE A 1 94 ? 12.112 -10.494 -12.245 1.00 59.41 94 ILE A CA 1
ATOM 799 C C . ILE A 1 94 ? 12.738 -11.840 -12.593 1.00 59.41 94 ILE A C 1
ATOM 801 O O . ILE A 1 94 ? 12.737 -12.221 -13.761 1.00 59.41 94 ILE A O 1
ATOM 805 N N . SER A 1 95 ? 13.182 -12.596 -11.585 1.00 62.88 95 SER A N 1
ATOM 806 C CA . SER A 1 95 ? 13.736 -13.937 -11.778 1.00 62.88 95 SER A CA 1
ATOM 807 C C . SER A 1 95 ? 12.768 -14.855 -12.529 1.00 62.88 95 SER A C 1
ATOM 809 O O . SER A 1 95 ? 13.169 -15.532 -13.472 1.00 62.88 95 SER A O 1
ATOM 811 N N . LYS A 1 96 ? 11.479 -14.850 -12.162 1.00 61.59 96 LYS A N 1
ATOM 812 C CA . LYS A 1 96 ? 10.450 -15.657 -12.838 1.00 61.59 96 LYS A CA 1
ATOM 813 C C . LYS A 1 96 ? 10.216 -15.220 -14.281 1.00 61.59 96 LYS A C 1
ATOM 815 O O . LYS A 1 96 ? 10.291 -16.055 -15.176 1.00 61.59 96 LYS A O 1
ATOM 820 N N . LEU A 1 97 ? 9.998 -13.925 -14.522 1.00 56.78 97 LEU A N 1
ATOM 821 C CA . LEU A 1 97 ? 9.747 -13.389 -15.867 1.00 56.78 97 LEU A CA 1
ATOM 822 C C . LEU A 1 97 ? 10.916 -13.642 -16.822 1.00 56.78 97 LEU A C 1
ATOM 824 O O . LEU A 1 97 ? 10.706 -13.913 -18.004 1.00 56.78 97 LEU A O 1
ATOM 828 N N . ILE A 1 98 ? 12.140 -13.572 -16.305 1.00 58.34 98 ILE A N 1
ATOM 829 C CA . ILE A 1 98 ? 13.357 -13.892 -17.039 1.00 58.34 98 ILE A CA 1
ATOM 830 C C . ILE A 1 98 ? 13.371 -15.361 -17.472 1.00 58.34 98 ILE A C 1
ATOM 832 O O . ILE A 1 98 ? 13.559 -15.632 -18.657 1.00 58.34 98 ILE A O 1
ATOM 836 N N . VAL A 1 99 ? 13.168 -16.280 -16.522 1.00 57.91 99 VAL A N 1
ATOM 837 C CA . VAL A 1 99 ? 13.253 -17.733 -16.744 1.00 57.91 99 VAL A CA 1
ATOM 838 C C . VAL A 1 99 ? 12.120 -18.234 -17.641 1.00 57.91 99 VAL A C 1
ATOM 840 O O . VAL A 1 99 ? 12.350 -19.080 -18.500 1.00 57.91 99 VAL A O 1
ATOM 843 N N . GLU A 1 100 ? 10.906 -17.708 -17.473 1.00 56.38 100 GLU A N 1
ATOM 844 C CA . GLU A 1 100 ? 9.726 -18.134 -18.236 1.00 56.38 100 GLU A CA 1
ATOM 845 C C . GLU A 1 100 ? 9.757 -17.651 -19.693 1.00 56.38 100 GLU A C 1
ATOM 847 O O . GLU A 1 100 ? 9.290 -18.363 -20.581 1.00 56.38 100 GLU A O 1
ATOM 852 N N . ASN A 1 101 ? 10.333 -16.472 -19.960 1.00 49.91 101 ASN A N 1
ATOM 853 C CA . ASN A 1 101 ? 10.284 -15.851 -21.289 1.00 49.91 101 ASN A CA 1
ATOM 854 C C . ASN A 1 101 ? 11.603 -15.905 -22.067 1.00 49.91 101 ASN A C 1
ATOM 856 O O . ASN A 1 101 ? 11.631 -15.515 -23.233 1.00 49.91 101 ASN A O 1
ATOM 860 N N . ASN A 1 102 ? 12.703 -16.362 -21.463 1.00 54.09 102 ASN A N 1
ATOM 861 C CA . ASN A 1 102 ? 14.005 -16.355 -22.119 1.00 54.09 102 ASN A CA 1
ATOM 862 C C . ASN A 1 102 ? 14.804 -17.624 -21.798 1.00 54.09 102 ASN A C 1
ATOM 864 O O . ASN A 1 102 ? 14.968 -18.001 -20.642 1.00 54.09 102 ASN A O 1
ATOM 868 N N . ASN A 1 103 ? 15.392 -18.257 -22.818 1.00 62.41 103 ASN A N 1
ATOM 869 C CA . ASN A 1 103 ? 16.282 -19.416 -22.660 1.00 62.41 103 ASN A CA 1
ATOM 870 C C . ASN A 1 103 ? 17.681 -19.013 -22.136 1.00 62.41 103 ASN A C 1
ATOM 872 O O . ASN A 1 103 ? 18.703 -19.447 -22.673 1.00 62.41 103 ASN A O 1
ATOM 876 N N . ILE A 1 104 ? 17.741 -18.160 -21.109 1.00 63.66 104 ILE A N 1
ATOM 877 C CA . ILE A 1 104 ? 18.982 -17.514 -20.659 1.00 63.66 104 ILE A CA 1
ATOM 878 C C . ILE A 1 104 ? 19.715 -18.267 -19.551 1.00 63.66 104 ILE A C 1
ATOM 880 O O . ILE A 1 104 ? 20.765 -17.823 -19.119 1.00 63.66 104 ILE A O 1
ATOM 884 N N . GLY A 1 105 ? 19.220 -19.438 -19.147 1.00 65.94 105 GLY A N 1
ATOM 885 C CA . GLY A 1 105 ? 19.900 -20.280 -18.161 1.00 65.94 105 GLY A CA 1
ATOM 886 C C . GLY A 1 105 ? 19.573 -19.924 -16.710 1.00 65.94 105 GLY A C 1
ATOM 887 O O . GLY A 1 105 ? 18.608 -19.211 -16.433 1.00 65.94 105 GLY A O 1
ATOM 888 N N . ALA A 1 106 ? 20.330 -20.496 -15.778 1.00 72.00 106 ALA A N 1
ATOM 889 C CA . ALA A 1 106 ? 20.146 -20.305 -14.345 1.00 72.00 106 ALA A CA 1
ATOM 890 C C . ALA A 1 106 ? 20.669 -18.930 -13.909 1.00 72.00 106 ALA A C 1
ATOM 892 O O . ALA A 1 106 ? 21.816 -18.580 -14.178 1.00 72.00 106 ALA A O 1
ATOM 893 N N . ILE A 1 107 ? 19.835 -18.161 -13.207 1.00 74.25 107 ILE A N 1
ATOM 894 C CA . ILE A 1 107 ? 20.195 -16.832 -12.700 1.00 74.25 107 ILE A CA 1
ATOM 895 C C . ILE A 1 107 ? 21.148 -16.968 -11.509 1.00 74.25 107 ILE A C 1
ATOM 897 O O . ILE A 1 107 ? 20.845 -17.659 -10.537 1.00 74.25 107 ILE A O 1
ATOM 901 N N . LEU A 1 108 ? 22.279 -16.270 -11.586 1.00 72.75 108 LEU A N 1
ATOM 902 C CA . LEU A 1 108 ? 23.294 -16.179 -10.539 1.00 72.75 108 LEU A CA 1
ATOM 903 C C . LEU A 1 108 ? 23.183 -14.870 -9.749 1.00 72.75 108 LEU A C 1
ATOM 905 O O . LEU A 1 108 ? 23.439 -14.865 -8.547 1.00 72.75 108 LEU A O 1
ATOM 909 N N . ASN A 1 109 ? 22.822 -13.762 -10.409 1.00 75.00 109 ASN A N 1
ATOM 910 C CA . ASN A 1 109 ? 22.697 -12.447 -9.776 1.00 75.00 109 ASN A CA 1
ATOM 911 C C . ASN A 1 109 ? 21.771 -11.513 -10.577 1.00 75.00 109 ASN A C 1
ATOM 913 O O . ASN A 1 109 ? 21.732 -11.597 -11.805 1.00 75.00 109 ASN A O 1
ATOM 917 N N . ILE A 1 110 ? 21.071 -10.598 -9.897 1.00 72.94 110 ILE A N 1
ATOM 918 C CA . ILE A 1 110 ? 20.263 -9.534 -10.509 1.00 72.94 110 ILE A CA 1
ATOM 919 C C . ILE A 1 110 ? 20.599 -8.196 -9.845 1.00 72.94 110 ILE A C 1
ATOM 921 O O . ILE A 1 110 ? 20.397 -8.000 -8.649 1.00 72.94 110 ILE A O 1
ATOM 925 N N . ILE A 1 111 ? 21.036 -7.225 -10.643 1.00 72.44 111 ILE A N 1
ATOM 926 C CA . ILE A 1 111 ? 21.349 -5.867 -10.201 1.00 72.44 111 ILE A CA 1
ATOM 927 C C . ILE A 1 111 ? 20.364 -4.891 -10.840 1.00 72.44 111 ILE A C 1
ATOM 929 O O . ILE A 1 111 ? 20.304 -4.728 -12.059 1.00 72.44 111 ILE A O 1
ATOM 933 N N . LYS A 1 112 ? 19.598 -4.183 -10.006 1.00 70.62 112 LYS A N 1
ATOM 934 C CA . LYS A 1 112 ? 18.698 -3.116 -10.456 1.00 70.62 112 LYS A CA 1
ATOM 935 C C . LYS A 1 112 ? 19.473 -1.820 -10.698 1.00 70.62 112 LYS A C 1
ATOM 937 O O . LYS A 1 112 ? 19.917 -1.165 -9.757 1.00 70.62 112 LYS A O 1
ATOM 942 N N . ILE A 1 113 ? 19.536 -1.398 -11.954 1.00 69.25 113 ILE A N 1
ATOM 943 C CA . ILE A 1 113 ? 20.156 -0.153 -12.410 1.00 69.25 113 ILE A CA 1
ATOM 944 C C . ILE A 1 113 ? 19.054 0.904 -12.587 1.00 69.25 113 ILE A C 1
ATOM 946 O O . ILE A 1 113 ? 18.153 0.765 -13.419 1.00 69.25 113 ILE A O 1
ATOM 950 N N . LYS A 1 114 ? 19.099 1.985 -11.801 1.00 58.66 114 LYS A N 1
ATOM 951 C CA . LYS A 1 114 ? 18.152 3.108 -11.923 1.00 58.66 114 LYS A CA 1
ATOM 952 C C . LYS A 1 114 ? 18.746 4.198 -12.801 1.00 58.66 114 LYS A C 1
ATOM 954 O O . LYS A 1 114 ? 19.745 4.788 -12.420 1.00 58.66 114 LYS A O 1
ATOM 959 N N . ASN A 1 115 ? 18.089 4.523 -13.913 1.00 45.75 115 ASN A N 1
ATOM 960 C CA . ASN A 1 115 ? 18.501 5.632 -14.770 1.00 45.75 115 ASN A CA 1
ATOM 961 C C . ASN A 1 115 ? 17.351 6.653 -14.883 1.00 45.75 115 ASN A C 1
ATOM 963 O O . ASN A 1 115 ? 16.374 6.443 -15.609 1.00 45.75 115 ASN A O 1
ATOM 967 N N . GLY A 1 116 ? 17.440 7.743 -14.109 1.00 49.62 116 GLY A N 1
ATOM 968 C CA . GLY A 1 116 ? 16.439 8.820 -14.067 1.00 49.62 116 GLY A CA 1
ATOM 969 C C . GLY A 1 116 ? 15.047 8.422 -13.539 1.00 49.62 116 GLY A C 1
ATOM 970 O O . GLY A 1 116 ? 14.813 7.300 -13.098 1.00 49.62 116 GLY A O 1
ATOM 971 N N . MET A 1 117 ? 14.098 9.372 -13.565 1.00 41.38 117 MET A N 1
ATOM 972 C CA . MET A 1 117 ? 12.754 9.243 -12.958 1.00 41.38 117 MET A CA 1
ATOM 973 C C . MET A 1 117 ? 11.833 8.186 -13.599 1.00 41.38 117 MET A C 1
ATOM 975 O O . MET A 1 117 ? 10.799 7.889 -13.003 1.00 41.38 117 MET A O 1
ATOM 979 N N . SER A 1 118 ? 12.186 7.611 -14.757 1.00 44.06 118 SER A N 1
ATOM 980 C CA . SER A 1 118 ? 11.231 6.829 -15.564 1.00 44.06 118 SER A CA 1
ATOM 981 C C . SER A 1 118 ? 11.781 5.565 -16.238 1.00 44.06 118 SER A C 1
ATOM 983 O O . SER A 1 118 ? 11.037 4.940 -16.989 1.00 44.06 118 SER A O 1
ATOM 985 N N . SER A 1 119 ? 13.045 5.168 -16.030 1.00 47.91 119 SER A N 1
ATOM 986 C CA . SER A 1 119 ? 13.552 3.912 -16.609 1.00 47.91 119 SER A CA 1
ATOM 987 C C . SER A 1 119 ? 14.322 3.072 -15.599 1.00 47.91 119 SER A C 1
ATOM 989 O O . SER A 1 119 ? 15.273 3.537 -14.965 1.00 47.91 119 SER A O 1
ATOM 991 N N . ILE A 1 120 ? 13.889 1.821 -15.451 1.00 58.91 120 ILE A N 1
ATOM 992 C CA . ILE A 1 120 ? 14.568 0.815 -14.641 1.00 58.91 120 ILE A CA 1
ATOM 993 C C . ILE A 1 120 ? 15.174 -0.201 -15.603 1.00 58.91 120 ILE A C 1
ATOM 995 O O . ILE A 1 120 ? 14.508 -0.688 -16.522 1.00 58.91 120 ILE A O 1
ATOM 999 N N . ARG A 1 121 ? 16.456 -0.493 -15.399 1.00 67.50 121 ARG A N 1
ATOM 1000 C CA . ARG A 1 121 ? 17.152 -1.591 -16.060 1.00 67.50 121 ARG A CA 1
ATOM 1001 C C . ARG A 1 121 ? 17.561 -2.628 -15.023 1.00 67.50 121 ARG A C 1
ATOM 1003 O O . ARG A 1 121 ? 17.774 -2.287 -13.863 1.00 67.50 121 ARG A O 1
ATOM 1010 N N . TYR A 1 122 ? 17.692 -3.870 -15.451 1.00 72.62 122 TYR A N 1
ATOM 1011 C CA . TYR A 1 122 ? 18.185 -4.966 -14.631 1.00 72.62 122 TYR A CA 1
ATOM 1012 C C . TYR A 1 122 ? 19.341 -5.618 -15.363 1.00 72.62 122 TYR A C 1
ATOM 1014 O O . TYR A 1 122 ? 19.159 -6.056 -16.494 1.00 72.62 122 TYR A O 1
ATOM 1022 N N . HIS A 1 123 ? 20.512 -5.641 -14.740 1.00 74.19 123 HIS A N 1
ATOM 1023 C CA . HIS A 1 123 ? 21.631 -6.468 -15.173 1.00 74.19 123 HIS A CA 1
ATOM 1024 C C . HIS A 1 123 ? 21.499 -7.832 -14.512 1.00 74.19 123 HIS A C 1
ATOM 1026 O O . HIS A 1 123 ? 21.219 -7.917 -13.319 1.00 74.19 123 HIS A O 1
ATOM 1032 N N . ILE A 1 124 ? 21.593 -8.888 -15.305 1.00 75.69 124 ILE A N 1
ATOM 1033 C CA . ILE A 1 124 ? 21.315 -10.257 -14.890 1.00 75.69 124 ILE A CA 1
ATOM 1034 C C . ILE A 1 124 ? 22.510 -11.098 -15.300 1.00 75.69 124 ILE A C 1
ATOM 1036 O O . ILE A 1 124 ? 22.797 -11.233 -16.489 1.00 75.69 124 ILE A O 1
ATOM 1040 N N . LEU A 1 125 ? 23.175 -11.681 -14.313 1.00 73.06 125 LEU A N 1
ATOM 1041 C CA . LEU A 1 125 ? 24.220 -12.669 -14.523 1.00 73.06 125 LEU A CA 1
ATOM 1042 C C . LEU A 1 125 ? 23.595 -14.060 -14.468 1.00 73.06 125 LEU A C 1
ATOM 1044 O O . LEU A 1 125 ? 22.846 -14.373 -13.540 1.00 73.06 125 LEU A O 1
ATOM 1048 N N . THR A 1 126 ? 23.925 -14.901 -15.440 1.00 77.62 126 THR A N 1
ATOM 1049 C CA . THR A 1 126 ? 23.467 -16.292 -15.529 1.00 77.62 126 THR A CA 1
ATOM 1050 C C . THR A 1 126 ? 24.636 -17.239 -15.789 1.00 77.62 126 THR A C 1
ATOM 1052 O O . THR A 1 126 ? 25.740 -16.803 -16.111 1.00 77.62 126 THR A O 1
ATOM 1055 N N . ASP A 1 127 ? 24.387 -18.545 -15.717 1.00 76.12 127 ASP A N 1
ATOM 1056 C CA . ASP A 1 127 ? 25.342 -19.578 -16.138 1.00 76.12 127 ASP A CA 1
ATOM 1057 C C . ASP A 1 127 ? 25.619 -19.603 -17.656 1.00 76.12 127 ASP A C 1
ATOM 1059 O O . ASP A 1 127 ? 26.601 -20.209 -18.087 1.00 76.12 127 ASP A O 1
ATOM 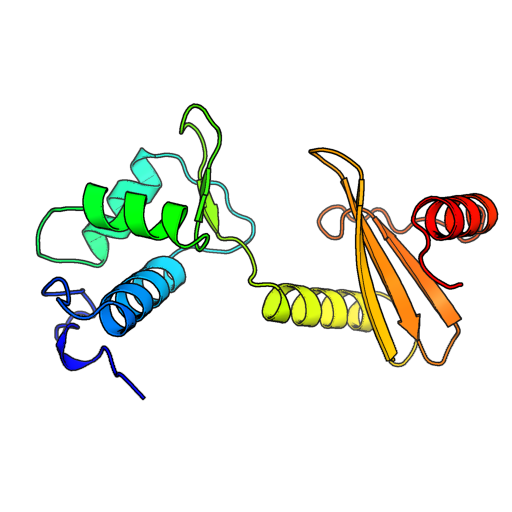1063 N N . LYS A 1 128 ? 24.791 -18.935 -18.471 1.00 72.62 128 LYS A N 1
ATOM 1064 C CA . LYS A 1 128 ? 24.975 -18.813 -19.927 1.00 72.62 128 LYS A CA 1
ATOM 1065 C C . LYS A 1 128 ? 25.523 -17.455 -20.375 1.00 72.62 128 LYS A C 1
ATOM 1067 O O . LYS A 1 128 ? 25.761 -17.285 -21.569 1.00 72.62 128 LYS A O 1
ATOM 1072 N N . GLY A 1 129 ? 25.715 -16.505 -19.458 1.00 68.69 129 GLY A N 1
ATOM 1073 C CA . GLY A 1 129 ? 26.231 -15.166 -19.756 1.00 68.69 129 GLY A CA 1
ATOM 1074 C C . GLY A 1 129 ? 25.472 -14.036 -19.060 1.00 68.69 129 GLY A C 1
ATOM 1075 O O . GLY A 1 129 ? 24.688 -14.261 -18.134 1.00 68.69 129 GLY A O 1
ATOM 1076 N N . GLU A 1 130 ? 25.714 -12.810 -19.513 1.00 72.19 130 GLU A N 1
ATOM 1077 C CA . GLU A 1 130 ? 25.166 -11.581 -18.933 1.00 72.19 130 GLU A CA 1
ATOM 1078 C C . GLU A 1 130 ? 24.092 -10.941 -19.813 1.00 72.19 130 GLU A C 1
ATOM 1080 O O . GLU A 1 130 ? 24.189 -10.926 -21.039 1.00 72.19 130 GLU A O 1
ATOM 1085 N N . PHE A 1 131 ? 23.066 -10.372 -19.178 1.00 67.69 131 PHE A N 1
ATOM 1086 C CA . PHE A 1 131 ? 21.908 -9.788 -19.853 1.00 67.69 131 PHE A CA 1
ATOM 1087 C C . PHE A 1 131 ? 21.518 -8.449 -19.230 1.00 67.69 131 PHE A C 1
ATOM 1089 O O . PHE A 1 131 ? 21.635 -8.261 -18.021 1.00 67.69 131 PHE A O 1
ATOM 1096 N N . ILE A 1 132 ? 20.982 -7.527 -20.039 1.00 68.00 132 ILE A N 1
ATOM 1097 C CA . ILE A 1 132 ? 20.309 -6.321 -19.538 1.00 68.00 132 ILE A CA 1
ATOM 1098 C C . ILE A 1 132 ? 18.865 -6.278 -20.020 1.00 68.00 132 ILE A C 1
ATOM 1100 O O . ILE A 1 132 ? 18.596 -6.204 -21.218 1.00 68.00 132 ILE A O 1
ATOM 1104 N N . LEU A 1 133 ? 17.930 -6.232 -19.073 1.00 65.94 133 LEU A N 1
ATOM 1105 C CA . LEU A 1 133 ? 16.514 -6.012 -19.347 1.00 65.94 133 LEU A CA 1
ATOM 1106 C C . LEU A 1 133 ? 16.125 -4.571 -19.036 1.00 65.94 133 LEU A C 1
ATOM 1108 O O . LEU A 1 133 ? 16.471 -4.031 -17.988 1.00 65.94 133 LEU A O 1
ATOM 1112 N N . LYS A 1 134 ? 15.387 -3.938 -19.948 1.00 58.00 134 LYS A N 1
ATOM 1113 C CA . LYS A 1 134 ? 14.836 -2.589 -19.780 1.00 58.00 134 LYS A CA 1
ATOM 1114 C C . LYS A 1 134 ? 13.327 -2.699 -19.626 1.00 58.00 134 LYS A C 1
ATOM 1116 O O . LYS A 1 134 ? 12.720 -3.349 -20.462 1.00 58.00 134 LYS A O 1
ATOM 1121 N N . ASN A 1 135 ? 12.761 -2.005 -18.633 1.00 53.00 135 ASN A N 1
ATOM 1122 C CA . ASN A 1 135 ? 11.315 -1.885 -18.417 1.00 53.00 135 ASN A CA 1
ATOM 1123 C C . ASN A 1 135 ? 10.595 -3.231 -18.581 1.00 53.00 135 ASN A C 1
ATOM 1125 O O . ASN A 1 135 ? 9.935 -3.459 -19.583 1.00 53.00 135 ASN A O 1
ATOM 1129 N N . ILE A 1 136 ? 10.713 -4.102 -17.579 1.00 47.28 136 ILE A N 1
ATOM 1130 C CA . ILE A 1 136 ? 10.084 -5.437 -17.551 1.00 47.28 136 ILE A CA 1
ATOM 1131 C C . ILE A 1 136 ? 8.539 -5.381 -17.687 1.00 47.28 136 ILE A C 1
ATOM 1133 O O . ILE A 1 136 ? 7.908 -6.399 -17.943 1.00 47.28 136 ILE A O 1
ATOM 1137 N N . GLU A 1 137 ? 7.937 -4.190 -17.600 1.00 39.59 137 GLU A N 1
ATOM 1138 C CA . GLU A 1 137 ? 6.509 -3.932 -17.839 1.00 39.59 137 GLU A CA 1
ATOM 1139 C C . GLU A 1 137 ? 6.136 -3.698 -19.321 1.00 39.59 137 GLU A C 1
ATOM 1141 O O . GLU A 1 137 ? 4.962 -3.787 -19.666 1.00 39.59 137 GLU A O 1
ATOM 1146 N N . ASP A 1 138 ? 7.101 -3.447 -20.211 1.00 32.12 138 ASP A N 1
ATOM 1147 C CA . ASP A 1 138 ? 6.873 -3.348 -21.656 1.00 32.12 138 ASP A CA 1
ATOM 1148 C C . ASP A 1 138 ? 7.660 -4.463 -22.351 1.00 32.12 138 ASP A C 1
ATOM 1150 O O . ASP A 1 138 ? 8.867 -4.580 -22.163 1.00 32.12 138 ASP A O 1
ATOM 1154 N N . ASN A 1 139 ? 6.993 -5.260 -23.190 1.00 34.38 139 ASN A N 1
ATOM 1155 C CA . ASN A 1 139 ? 7.523 -6.407 -23.952 1.00 34.38 139 ASN A CA 1
ATOM 1156 C C . ASN A 1 139 ? 8.652 -6.075 -24.974 1.00 34.38 139 ASN A C 1
ATOM 1158 O O . ASN A 1 139 ? 8.698 -6.628 -26.070 1.00 34.38 139 ASN A O 1
ATOM 1162 N N . GLY A 1 140 ? 9.571 -5.159 -24.666 1.00 35.66 140 GLY A N 1
ATOM 1163 C CA . GLY A 1 140 ? 10.695 -4.735 -25.494 1.00 35.66 140 GLY A CA 1
ATOM 1164 C C . GLY A 1 140 ? 12.011 -5.390 -25.079 1.00 35.66 140 GLY A C 1
ATOM 1165 O O . GLY A 1 140 ? 12.924 -4.703 -24.612 1.00 35.66 140 GLY A O 1
ATOM 1166 N N . MET A 1 141 ? 12.123 -6.706 -25.285 1.00 35.44 141 MET A N 1
ATOM 1167 C CA . MET A 1 141 ? 13.405 -7.424 -25.313 1.00 35.44 141 MET A CA 1
ATOM 1168 C C . MET A 1 141 ? 14.340 -6.737 -26.321 1.00 35.44 141 MET A C 1
ATOM 1170 O O . MET A 1 141 ? 14.000 -6.634 -27.498 1.00 35.44 141 MET A O 1
ATOM 1174 N N . ASN A 1 142 ? 15.511 -6.250 -25.897 1.00 43.38 142 ASN A N 1
ATOM 1175 C CA . ASN A 1 142 ? 16.460 -5.609 -26.813 1.00 43.38 142 ASN A CA 1
ATOM 1176 C C . ASN A 1 142 ? 17.704 -6.473 -27.050 1.00 43.38 142 ASN A C 1
ATOM 1178 O O . ASN A 1 142 ? 18.591 -6.540 -26.208 1.00 43.38 142 ASN A O 1
ATOM 1182 N N . ASN A 1 143 ? 17.698 -7.096 -28.232 1.00 41.03 143 ASN A N 1
ATOM 1183 C CA . ASN A 1 143 ? 18.757 -7.238 -29.242 1.00 41.03 143 ASN A CA 1
ATOM 1184 C C . ASN A 1 143 ? 20.247 -7.192 -28.775 1.00 41.03 143 ASN A C 1
ATOM 1186 O O . ASN A 1 143 ? 20.690 -6.139 -28.301 1.00 41.03 143 ASN A O 1
ATOM 1190 N N . PRO A 1 144 ? 21.037 -8.265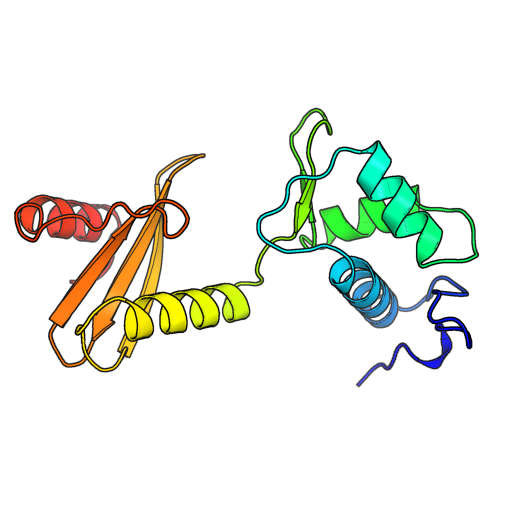 -29.032 1.00 40.56 144 PRO A N 1
ATOM 1191 C CA . PRO A 1 144 ? 22.488 -8.369 -28.787 1.00 40.56 144 PRO A CA 1
ATOM 1192 C C . PRO A 1 144 ? 23.361 -7.227 -29.330 1.00 40.56 144 PRO A C 1
ATOM 1194 O O . PRO A 1 144 ? 24.446 -6.988 -28.814 1.00 40.56 144 PRO A O 1
ATOM 1197 N N . GLU A 1 145 ? 22.905 -6.460 -30.323 1.00 39.12 145 GLU A N 1
ATOM 1198 C CA . GLU A 1 145 ? 23.700 -5.382 -30.939 1.00 39.12 145 GLU A CA 1
ATOM 1199 C C . GLU A 1 145 ? 24.000 -4.168 -30.025 1.00 39.12 145 GLU A C 1
ATOM 1201 O O . GLU A 1 145 ? 24.671 -3.224 -30.441 1.00 39.12 145 GLU A O 1
ATOM 1206 N N . ASN A 1 146 ? 23.524 -4.152 -28.774 1.00 40.16 146 ASN A N 1
ATOM 1207 C CA . ASN A 1 146 ? 23.782 -3.061 -27.822 1.00 40.16 146 ASN A CA 1
ATOM 1208 C C . ASN A 1 146 ? 24.783 -3.403 -26.701 1.00 40.16 146 ASN A C 1
ATOM 1210 O O . ASN A 1 146 ? 24.931 -2.598 -25.781 1.00 40.16 146 ASN A O 1
ATOM 1214 N N . GLU A 1 147 ? 25.498 -4.528 -26.791 1.00 41.47 147 GLU A N 1
ATOM 1215 C CA . GLU A 1 147 ? 26.542 -4.964 -25.842 1.00 41.47 147 GLU A CA 1
ATOM 1216 C C . GLU A 1 147 ? 27.548 -3.844 -25.499 1.00 41.47 147 GLU A C 1
ATOM 1218 O O . GLU A 1 147 ? 27.797 -3.547 -24.333 1.00 41.47 147 GLU A O 1
ATOM 1223 N N . TYR A 1 148 ? 28.008 -3.083 -26.495 1.00 42.97 148 TYR A N 1
ATOM 1224 C CA . TYR A 1 148 ? 28.903 -1.938 -26.277 1.00 42.97 148 TYR A CA 1
ATOM 1225 C C . TYR A 1 148 ? 28.297 -0.835 -25.388 1.00 42.97 148 TYR A C 1
ATOM 1227 O O . TYR A 1 148 ? 28.967 -0.275 -24.521 1.00 42.97 148 TYR A O 1
ATOM 1235 N N . LYS A 1 149 ? 27.006 -0.525 -25.566 1.00 44.50 149 LYS A N 1
ATOM 1236 C CA . LYS A 1 149 ? 26.318 0.475 -24.731 1.00 44.50 149 LYS A CA 1
ATOM 1237 C C . LYS A 1 149 ? 26.104 -0.048 -23.314 1.00 44.50 149 LYS A C 1
ATOM 1239 O O . LYS A 1 149 ? 26.099 0.746 -22.381 1.00 44.50 149 LYS A O 1
ATOM 1244 N N . ILE A 1 150 ? 25.916 -1.359 -23.166 1.00 42.97 150 ILE A N 1
ATOM 1245 C CA . ILE A 1 150 ? 25.758 -2.045 -21.883 1.00 42.97 150 ILE A CA 1
ATOM 1246 C C . ILE A 1 150 ? 27.045 -1.928 -21.061 1.00 42.97 150 ILE A C 1
ATOM 1248 O O . ILE A 1 150 ? 26.980 -1.421 -19.942 1.00 42.97 150 ILE A O 1
ATOM 1252 N N . HIS A 1 151 ? 28.201 -2.268 -21.637 1.00 48.41 151 HIS A N 1
ATOM 1253 C CA . HIS A 1 151 ? 29.494 -2.110 -20.963 1.00 48.41 151 HIS A CA 1
ATOM 1254 C C . HIS A 1 151 ? 29.767 -0.656 -20.566 1.00 48.41 151 HIS A C 1
ATOM 1256 O O . HIS A 1 151 ? 30.132 -0.397 -19.424 1.00 48.41 151 HIS A O 1
ATOM 1262 N N . GLN A 1 152 ? 29.465 0.313 -21.439 1.00 48.16 152 GLN A N 1
ATOM 1263 C CA . GLN A 1 152 ? 29.595 1.733 -21.088 1.00 48.16 152 GLN A CA 1
ATOM 1264 C C . GLN A 1 152 ? 28.715 2.150 -19.902 1.00 48.16 152 GLN A C 1
ATOM 1266 O O . GLN A 1 152 ? 29.105 3.007 -19.116 1.00 48.16 152 GLN A O 1
ATOM 1271 N N . ILE A 1 153 ? 27.506 1.601 -19.767 1.00 45.91 153 ILE A N 1
ATOM 1272 C CA . ILE A 1 153 ? 26.632 1.915 -18.627 1.00 45.91 153 ILE A CA 1
ATOM 1273 C C . ILE A 1 153 ? 27.194 1.307 -17.339 1.00 45.91 153 ILE A C 1
ATOM 1275 O O . ILE A 1 153 ? 27.174 1.976 -16.311 1.00 45.91 153 ILE A O 1
ATOM 1279 N N . LEU A 1 154 ? 27.688 0.068 -17.393 1.00 46.72 154 LEU A N 1
ATOM 1280 C CA . LEU A 1 154 ? 28.260 -0.619 -16.234 1.00 46.72 154 LEU A CA 1
ATOM 1281 C C . LEU A 1 154 ? 29.540 0.080 -15.749 1.00 46.72 154 LEU A C 1
ATOM 1283 O O . LEU A 1 154 ? 29.649 0.383 -14.561 1.00 46.72 154 LEU A O 1
ATOM 1287 N N . GLU A 1 155 ? 30.431 0.463 -16.669 1.00 51.66 155 GLU A N 1
ATOM 1288 C CA . GLU A 1 155 ? 31.634 1.249 -16.359 1.00 51.66 155 GLU A CA 1
ATOM 1289 C C . GLU A 1 155 ? 31.296 2.614 -15.745 1.00 51.66 155 GLU A C 1
ATOM 1291 O O . GLU A 1 155 ? 31.874 2.993 -14.728 1.00 51.66 155 GLU A O 1
ATOM 1296 N N . ASN A 1 156 ? 30.331 3.346 -16.314 1.00 48.81 156 ASN A N 1
ATOM 1297 C CA . ASN A 1 156 ? 29.956 4.674 -15.815 1.00 48.81 156 ASN A CA 1
ATOM 1298 C C . ASN A 1 156 ? 29.338 4.646 -14.407 1.00 48.81 156 ASN A C 1
ATOM 1300 O O . ASN A 1 156 ? 29.435 5.628 -13.674 1.00 48.81 156 ASN A O 1
ATOM 1304 N N . GLU A 1 157 ? 28.705 3.537 -14.028 1.00 43.47 157 GLU A N 1
ATOM 1305 C CA . GLU A 1 157 ? 28.074 3.359 -12.717 1.00 43.47 157 GLU A CA 1
ATOM 1306 C C . GLU A 1 157 ? 28.993 2.631 -11.711 1.00 43.47 157 GLU A C 1
ATOM 1308 O O . GLU A 1 157 ? 28.551 2.301 -10.609 1.00 43.47 157 GLU A O 1
ATOM 1313 N N . ASN A 1 158 ? 30.270 2.388 -12.056 1.00 43.75 158 ASN A N 1
ATOM 1314 C CA . ASN A 1 158 ? 31.223 1.587 -11.267 1.00 43.75 158 ASN A CA 1
ATOM 1315 C C . ASN A 1 158 ? 30.685 0.194 -10.891 1.00 43.75 158 ASN A C 1
ATOM 1317 O O . ASN A 1 158 ? 30.997 -0.351 -9.827 1.00 43.75 158 ASN A O 1
ATOM 1321 N N . ILE A 1 159 ? 29.859 -0.386 -11.757 1.00 38.47 159 ILE A N 1
ATOM 1322 C CA . ILE A 1 159 ? 29.351 -1.740 -11.582 1.00 38.47 159 ILE A CA 1
ATOM 1323 C C . ILE A 1 159 ? 30.360 -2.667 -12.266 1.00 38.47 159 ILE A C 1
ATOM 1325 O O . ILE A 1 159 ? 30.607 -2.491 -13.460 1.00 38.47 159 ILE A O 1
ATOM 1329 N N . PRO A 1 160 ? 30.984 -3.609 -11.536 1.00 31.91 160 PRO A N 1
ATOM 1330 C CA . PRO A 1 160 ? 31.951 -4.519 -12.134 1.00 31.91 160 PRO A CA 1
ATOM 1331 C C . PRO A 1 160 ? 31.282 -5.338 -13.242 1.00 31.91 160 PRO A C 1
ATOM 1333 O O . PRO A 1 160 ? 30.205 -5.901 -13.028 1.00 31.91 160 PRO A O 1
ATOM 1336 N N . ILE A 1 161 ? 31.935 -5.338 -14.405 1.00 42.41 161 ILE A N 1
ATOM 1337 C CA . ILE A 1 161 ? 31.687 -6.230 -15.541 1.00 42.41 161 ILE A CA 1
ATOM 1338 C C . ILE A 1 161 ? 32.455 -7.519 -15.263 1.00 42.41 161 ILE A C 1
ATOM 1340 O O . ILE A 1 161 ? 33.675 -7.409 -14.986 1.00 42.41 161 ILE A O 1
#

Radius of gyration: 19.85 Å; chains: 1; bounding box: 47×36×51 Å

Secondary structure (DSSP, 8-state):
----GGGB-TTS-B-S--SSHHHHHHHHHHHHTTSPTT--B-HHHHHHHHHHTBSSS-HHHHHHHHHHTTSEEE-TTSS-EEEPPPHHHHHHHHHHHHHHH-----EEEEEEEEETTTEEEEEEEETTEEEEEE-TTS-----GGGHHHHHHHHHHTT---

Foldseek 3Di:
DDDQVVQADPVQAREDQDPDPVNNVVVLVSLLVQFDAPDKDAPVRQLVSNPVRYDPNCSVVSVVSCPVVQQKDADPVRGIIHGDDDPVSVVVVVLVLPVVPDPQAAWDDWDWDDDPDDKIKIWTQHPNGIDIDIDSVDPDDDDPPCVVVVVVSCVVVVNDD

Sequence (161 aa):
MSNINNFIDSTGKLKSWPSKRELKFKALEYIASKFEYDRFYTEKEVNNIIDNYHTFGDYFLIRRGLVDSKLLSRTRNGSKYWRKYDSLEEELMISKLIVENNNIGAILNIIKIKNGMSSIRYHILTDKGEFILKNIEDNGMNNPENEYKIHQILENENIPI

pLDDT: mean 75.06, std 20.82, range [31.91, 98.38]

=== Feature glossary ===
Feature key, reading from the visual/contextual features back to the raw sequence:

Rendered structure images. Structure images are PyMOL renders from six orthogonal camera directions. Cartoon representation draws helices as coils 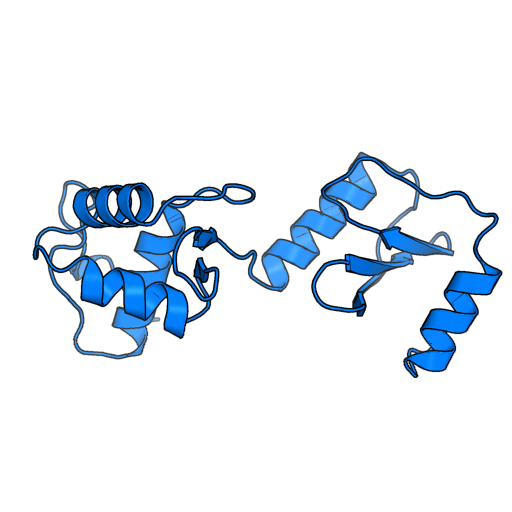and strands as arrows; sticks shows the backbone as bonds; surface shows the solvent-excluded envelope. Rainbow coloring maps sequence position to hue (blue→red, N→C); chain coloring assigns a distinct color per polypeptide.

Contact-map, Ramachandran, and PAE plots. Three diagnostic plots accompany the record. The Cα contact map visualizes the tertiary structure as a 2D adjacency matrix (8 Å cutoff, sequence-local contacts suppressed). The Ramachandran plot shows the distribution of backbone (φ, ψ) torsions, with points in the α and β basins reflecting secondary structure content. The PAE plot shows AlphaFold's inter-residue confidence as a color matrix.

InterPro / GO / CATH / organism. The annotation block draws on four external resources. InterPro: which protein families and domains the sequence belongs to. GO: standardized terms for what the protein does, what process it participates in, and where in the cell it acts. CATH: which structural fold it has in the CATH hierarchy. Organism: the species of origin.

Nearest PDB structures. Structural nearest neighbors (via Foldseek easy-search vs the PDB). Reported per hit: target PDB id, E-value, and alignment TM-score. A TM-score above ~0.5 is the conventional threshold for 'same fold'.

Predicted aligned error. Predicted aligned error is AlphaFold's pairwise confidence. Unlike pLDDT (per-residue), PAE is per-residue-pair and captures whether two parts of the structure are correctly placed relative to each other. Units are ångströms of expected positional error.

Solvent-accessible surface area. SASA measures how much of the protein is reachable by solvent. It is computed by rolling a water-sized probe over the atomic surface and summing the exposed area (Å²). Per-residue SASA distinguishes core (buried, low SASA) from surface (exposed, high SASA) residues; total SASA is a whole-molecule size measure.

B-factor. Crystallographic B-factors measure how much each atom's electron density is smeared out, in Å². They rise in mobile loops and surface residues and fall in the buried interior. In AlphaFold models this column is repurposed to hold pLDDT instead.

pLDDT. For AlphaFold models, the B-factor field carries pLDDT — the model's own estimate of local accuracy on a 0–100 scale. Regions with pLDDT<50 should be treated as essentially unmodeled; they often correspond to intrinsically disordered segments.

Backbone torsions (φ/ψ). φ (phi) and ψ (psi) are the two rotatable backbone dihedrals per residue: φ is the C(i-1)–N–Cα–C torsion, ψ is the N–Cα–C–N(i+1) torsion, both in degrees on (−180°, 180°]. α-helical residues cluster near (−60°, −45°); β-strand residues near (−120°, +130°). A Ramachandran plot is simply a scatter of (φ, ψ) for every residue.

Radius of gyration, Cα contacts, bounding box. Radius of gyration (Rg) is the root-mean-square distance of Cα atoms from their centroid — a single number for overall size and compactness. A globular domain of N residues has Rg ≈ 2.2·N^0.38 Å; an extended or disordered chain has a much larger Rg. The Cα contact count is the number of residue pairs whose Cα atoms are within 8 Å and are more than four positions apart in sequence — a standard proxy for tertiary packing density. The bounding box is the smallest axis-aligned box enclosing all Cα atoms.

Secondary structure (3-state, P-SEA). Three-state secondary structure (P-SEA) collapses the eight DSSP classes into helix (a), strand (b), and coil (c). P-SEA assigns these from Cα geometry alone — distances and angles — without requiring backbone oxygens, so it works on any Cα trace.

Secondary structure (8-state, DSSP). Secondary structure is the local, repeating backbone conformation. DSSP classifies it into eight states by reading the hydrogen-bond network: three helix types (H, G, I), two β types (E, B), two non-regular types (T, S), and unstructured coil (-).

Foldseek 3Di. The Foldseek 3Di string encodes local tertiary geometry as a 20-letter alphabet — one character per residue — derived from the relative positions of nearby Cα atoms. Unlike the amino-acid sequence, 3Di is a direct function of the 3D structure, so two proteins with the same fold have similar 3Di strings even at low sequence identity.

mmCIF coordinates. Structure coordinates are given as an mmCIF _atom_site loop: one row per atom with element, residue name, chain id, sequence number, and x/y/z position in Å. Only the four main-chain atoms per residue are included here; side chains are omitted to keep the record compact.

Sequence. This is the polypeptide sequence — one letter per residue, N-terminus first. Length ranges from a few dozen residues for small domains to over a thousand for large multi-domain proteins.